Protein AF-A0A8H3JAK7-F1 (afdb_monomer)

Radius of gyration: 14.89 Å; Cα contacts (8 Å, |Δi|>4): 26; chains: 1; bounding box: 42×35×24 Å

InterPro domains:
  IPR006689 Small GTPase superfamily, A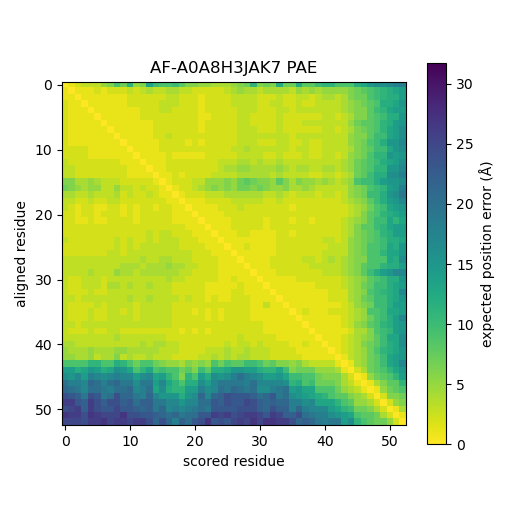RF/SAR type [PF00025] (1-44)
  IPR027417 P-loop containing nucleoside triphosphate hydrolase [G3DSA:3.40.50.300] (1-47)
  IPR027417 P-loop containing nucleoside triphosphate hydrolase [SSF52540] (5-46)

pLDDT: mean 89.91, std 12.1, range [54.78, 98.0]

Solvent-accessible surface area (backbone atoms only — not comparable to full-atom values): 3591 Å² total; per-residue (Å²): 134,54,54,65,58,51,40,60,76,68,45,51,86,72,47,80,92,54,92,83,83,73,67,72,64,38,87,90,81,50,46,42,48,65,59,48,50,51,52,44,69,76,68,60,78,76,74,79,77,80,78,80,124

Sequence (53 aa):
MTPQEVQERLKLSQLKDKIWYVVPSCATTGEGLFEGLGWLSNNVKTPPQRQTR

Structure (mmCIF, N/CA/C/O backbone):
data_AF-A0A8H3JAK7-F1
#
_entry.id   AF-A0A8H3JAK7-F1
#
loop_
_atom_site.group_PDB
_atom_site.id
_atom_site.type_symbol
_atom_site.label_atom_id
_atom_site.label_alt_id
_atom_site.label_comp_id
_atom_site.label_asym_id
_atom_site.label_entity_id
_atom_site.label_seq_id
_atom_site.pdbx_PDB_ins_code
_atom_site.Cartn_x
_atom_site.Cartn_y
_atom_site.Cartn_z
_atom_site.occupancy
_atom_site.B_iso_or_equiv
_atom_site.auth_seq_id
_atom_site.auth_comp_id
_atom_site.auth_asym_id
_atom_site.auth_atom_id
_atom_site.pdbx_PDB_model_num
ATOM 1 N N . MET A 1 1 ? 7.994 7.938 -5.117 1.00 80.31 1 MET A N 1
ATOM 2 C CA . MET A 1 1 ? 6.959 8.374 -4.162 1.00 80.31 1 MET A CA 1
ATOM 3 C C . MET A 1 1 ? 7.025 7.443 -2.973 1.00 80.31 1 MET A C 1
ATOM 5 O O . MET A 1 1 ? 7.033 6.233 -3.177 1.00 80.31 1 MET A O 1
ATOM 9 N N . THR A 1 2 ? 7.170 7.981 -1.771 1.00 94.81 2 THR A N 1
ATOM 10 C CA . THR A 1 2 ? 7.244 7.170 -0.552 1.00 94.81 2 THR A CA 1
ATOM 11 C C . THR A 1 2 ? 5.836 6.755 -0.109 1.00 94.81 2 THR A C 1
ATOM 13 O O . THR A 1 2 ? 4.869 7.459 -0.412 1.00 94.81 2 THR A O 1
ATOM 16 N N . PRO A 1 3 ? 5.680 5.644 0.631 1.00 95.38 3 PRO A N 1
ATOM 17 C CA . PRO A 1 3 ? 4.388 5.263 1.204 1.00 95.38 3 PRO A CA 1
ATOM 18 C C . PRO A 1 3 ? 3.730 6.373 2.040 1.00 95.38 3 PRO A C 1
ATOM 20 O O . PRO A 1 3 ? 2.513 6.543 1.989 1.00 95.38 3 PRO A O 1
ATOM 23 N N . GLN A 1 4 ? 4.536 7.171 2.750 1.00 96.56 4 GLN A N 1
ATOM 24 C CA . GLN A 1 4 ? 4.061 8.304 3.546 1.00 96.56 4 GLN A CA 1
ATOM 25 C C . GLN A 1 4 ? 3.448 9.408 2.670 1.00 96.56 4 GLN A C 1
ATOM 27 O O . GLN A 1 4 ? 2.349 9.879 2.957 1.00 96.56 4 GLN A O 1
ATOM 32 N N . GLU A 1 5 ? 4.100 9.773 1.562 1.00 97.44 5 GLU A N 1
ATOM 33 C CA . GLU A 1 5 ? 3.546 10.751 0.617 1.00 97.44 5 GLU A CA 1
ATOM 34 C C . GLU A 1 5 ? 2.202 10.274 0.047 1.00 97.44 5 GLU A C 1
ATOM 36 O O . GLU A 1 5 ? 1.264 11.062 -0.075 1.00 97.44 5 GLU A O 1
ATOM 41 N N . VAL A 1 6 ? 2.073 8.977 -0.262 1.00 97.12 6 VAL A N 1
ATOM 42 C CA . VAL A 1 6 ? 0.805 8.389 -0.736 1.00 97.12 6 VAL A CA 1
ATOM 43 C C . VAL A 1 6 ? -0.279 8.500 0.330 1.00 97.12 6 VAL A C 1
ATOM 45 O O . VAL A 1 6 ? -1.393 8.939 0.036 1.00 97.12 6 VAL A O 1
ATOM 48 N N . GLN A 1 7 ? 0.046 8.122 1.568 1.00 96.38 7 GLN A N 1
ATOM 49 C CA . GLN A 1 7 ? -0.871 8.173 2.703 1.00 96.38 7 GLN A CA 1
ATOM 50 C C . GLN A 1 7 ? -1.432 9.585 2.904 1.00 96.38 7 GLN A C 1
ATOM 52 O O . GLN A 1 7 ? -2.640 9.748 3.093 1.00 96.38 7 GLN A O 1
ATOM 57 N N . GLU A 1 8 ? -0.567 10.597 2.847 1.00 97.12 8 GLU A N 1
ATOM 58 C CA . GLU A 1 8 ? -0.939 12.000 3.020 1.00 97.12 8 GLU A CA 1
ATOM 59 C C . GLU A 1 8 ? -1.783 12.512 1.846 1.00 97.12 8 GLU A C 1
ATOM 61 O O . GLU A 1 8 ? -2.856 13.084 2.056 1.00 97.12 8 GLU A O 1
ATOM 66 N N . ARG A 1 9 ? -1.356 12.257 0.600 1.00 97.69 9 ARG A N 1
ATOM 67 C CA . ARG A 1 9 ? -2.054 12.717 -0.616 1.00 97.69 9 ARG A CA 1
ATOM 68 C C . ARG A 1 9 ? -3.441 12.097 -0.768 1.00 97.69 9 ARG A C 1
ATOM 70 O O . ARG A 1 9 ? -4.360 12.781 -1.214 1.00 97.69 9 ARG A O 1
ATOM 77 N N . LEU A 1 10 ? -3.599 10.834 -0.370 1.00 97.31 10 LEU A N 1
ATOM 78 C CA . LEU A 1 10 ? -4.882 10.125 -0.380 1.00 97.31 10 LEU A CA 1
ATOM 79 C C . LEU A 1 10 ? -5.676 10.291 0.922 1.00 97.31 10 LEU A C 1
ATOM 81 O O . LEU A 1 10 ? -6.789 9.778 1.021 1.00 97.31 10 LEU A O 1
ATOM 85 N N . LYS A 1 11 ? -5.133 11.012 1.914 1.00 97.06 11 LYS A N 1
ATOM 86 C CA . LYS A 1 11 ? -5.769 11.273 3.215 1.00 97.06 11 LYS A CA 1
ATOM 87 C C . LYS A 1 11 ? -6.236 9.994 3.924 1.00 97.06 11 LYS A C 1
ATOM 89 O O . LYS A 1 11 ? -7.279 9.992 4.578 1.00 97.06 11 LYS A O 1
ATOM 94 N N . LEU A 1 12 ? -5.462 8.909 3.836 1.00 97.00 12 LEU A N 1
ATOM 95 C CA . LEU A 1 12 ? -5.863 7.601 4.379 1.00 97.00 12 LEU A CA 1
ATOM 96 C C . LEU A 1 12 ? -6.077 7.633 5.901 1.00 97.00 12 LEU A C 1
ATOM 98 O O . LEU A 1 12 ? -6.934 6.925 6.419 1.00 97.00 12 LEU A O 1
ATOM 102 N N . SER A 1 13 ? -5.387 8.526 6.617 1.00 94.88 13 SER A N 1
ATOM 103 C CA . SER A 1 13 ? -5.587 8.758 8.057 1.00 94.88 13 SER A CA 1
ATOM 104 C C . SER A 1 13 ? -7.005 9.219 8.434 1.00 94.88 13 SER A C 1
ATOM 106 O O . SER A 1 13 ? -7.383 9.132 9.602 1.00 94.88 13 SER A O 1
ATOM 108 N N . GLN A 1 14 ? -7.808 9.693 7.474 1.00 97.31 14 GLN A N 1
ATOM 109 C CA . GLN A 1 14 ? -9.207 10.073 7.694 1.00 97.31 14 GLN A CA 1
ATOM 110 C C . GLN A 1 14 ? -10.162 8.868 7.690 1.00 97.31 14 GLN A C 1
ATOM 112 O O . GLN A 1 14 ? -11.263 8.966 8.230 1.00 97.31 14 GLN A O 1
ATOM 117 N N . LEU A 1 15 ? -9.745 7.725 7.133 1.00 95.31 15 LEU A N 1
ATOM 118 C CA . LEU A 1 15 ? -10.535 6.494 7.057 1.00 95.31 15 LEU A CA 1
ATOM 119 C C . LEU A 1 15 ? -10.468 5.722 8.381 1.00 95.31 15 LEU A C 1
ATOM 121 O O . LEU A 1 15 ? -9.800 4.698 8.491 1.00 95.31 15 LEU A O 1
ATOM 125 N N . LYS A 1 16 ? -11.147 6.226 9.414 1.00 92.50 16 LYS A N 1
ATOM 126 C CA . LYS A 1 16 ? -11.121 5.631 10.764 1.00 92.50 16 LYS A CA 1
ATOM 127 C C . LYS A 1 16 ? -11.885 4.306 10.869 1.00 92.50 16 LYS A C 1
ATOM 129 O O . LYS A 1 16 ? -11.637 3.527 11.781 1.00 92.50 16 LYS A O 1
ATOM 134 N N . ASP A 1 17 ? -12.825 4.066 9.961 1.00 92.12 17 ASP A N 1
ATOM 135 C CA . ASP A 1 17 ? -13.701 2.891 9.915 1.00 92.12 17 ASP A CA 1
ATOM 136 C C . ASP A 1 17 ? -13.161 1.759 9.025 1.00 92.12 17 ASP A C 1
ATOM 138 O O . ASP A 1 17 ? -13.772 0.690 8.944 1.00 92.12 17 ASP A O 1
ATOM 142 N N . LYS A 1 18 ? -12.028 1.976 8.343 1.00 90.31 18 LYS A N 1
ATOM 143 C CA . LYS A 1 18 ? -11.433 1.008 7.416 1.00 90.31 18 LYS A CA 1
ATOM 144 C C . LYS A 1 18 ? -9.983 0.735 7.776 1.00 90.31 18 LYS A C 1
ATOM 146 O O . LYS A 1 18 ? -9.218 1.646 8.066 1.00 90.31 18 LYS A O 1
ATOM 151 N N . ILE A 1 19 ? -9.606 -0.534 7.706 1.00 92.94 19 ILE A N 1
ATOM 152 C CA . ILE A 1 19 ? -8.213 -0.957 7.811 1.00 92.94 19 ILE A CA 1
ATOM 153 C C . ILE A 1 19 ? -7.568 -0.744 6.437 1.00 92.94 19 ILE A C 1
ATOM 155 O O . ILE A 1 19 ? -8.140 -1.129 5.417 1.00 92.94 19 ILE A O 1
ATOM 159 N N . TRP A 1 20 ? -6.400 -0.110 6.405 1.00 95.00 20 TRP A N 1
ATOM 160 C CA . TRP A 1 20 ? -5.666 0.207 5.181 1.00 95.00 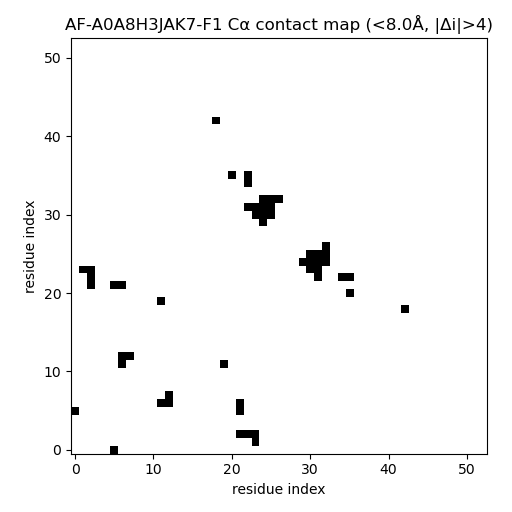20 TRP A CA 1
ATOM 161 C C . TRP A 1 20 ? -4.167 -0.006 5.384 1.00 95.00 20 TRP A C 1
ATOM 163 O O . TRP A 1 20 ? -3.674 -0.000 6.512 1.00 95.00 20 TRP A O 1
ATOM 173 N N . TYR A 1 21 ? -3.449 -0.183 4.278 1.00 95.50 21 TYR A N 1
ATOM 174 C CA . TYR A 1 21 ? -1.999 -0.319 4.258 1.00 95.50 21 TYR A CA 1
ATOM 175 C C . TYR A 1 21 ? -1.452 0.142 2.906 1.00 95.50 21 TYR A C 1
ATOM 177 O O . TYR A 1 21 ? -2.085 -0.075 1.872 1.00 95.50 21 TYR A O 1
ATOM 185 N N . VAL A 1 22 ? -0.300 0.812 2.916 1.00 97.00 22 VAL A N 1
ATOM 186 C CA . VAL A 1 22 ? 0.387 1.275 1.705 1.00 97.00 22 VAL A CA 1
ATOM 187 C C . VAL A 1 22 ? 1.647 0.444 1.531 1.00 97.00 22 VAL A C 1
ATOM 189 O O . VAL A 1 22 ? 2.598 0.601 2.293 1.00 97.00 22 VAL A O 1
ATOM 192 N N . VAL A 1 23 ? 1.652 -0.413 0.512 1.00 96.25 23 VAL A N 1
ATOM 193 C CA . VAL A 1 23 ? 2.799 -1.263 0.178 1.00 96.25 23 VAL A CA 1
ATOM 194 C C . VAL A 1 23 ? 3.531 -0.685 -1.028 1.00 96.25 23 VAL A C 1
ATOM 196 O O . VAL A 1 23 ? 2.913 -0.532 -2.089 1.00 96.25 23 VAL A O 1
ATOM 199 N N . PRO A 1 24 ? 4.828 -0.353 -0.912 1.00 96.75 24 PRO A N 1
ATOM 200 C CA . PRO A 1 24 ? 5.632 -0.038 -2.082 1.00 96.75 24 PRO A CA 1
ATOM 201 C C . PRO A 1 24 ? 5.743 -1.291 -2.957 1.00 96.75 24 PRO A C 1
ATOM 203 O O . PRO A 1 24 ? 6.093 -2.363 -2.473 1.00 96.75 24 PRO A O 1
ATOM 206 N N . SER A 1 25 ? 5.422 -1.171 -4.243 1.00 96.75 25 SER A N 1
ATOM 207 C CA . SER A 1 25 ? 5.458 -2.305 -5.166 1.00 96.75 25 SER A CA 1
ATOM 208 C C . SER A 1 25 ? 5.880 -1.889 -6.568 1.00 96.75 25 SER A C 1
ATOM 210 O O . SER A 1 25 ? 5.750 -0.725 -6.957 1.00 96.75 25 SER A O 1
ATOM 212 N N . CYS A 1 26 ? 6.372 -2.860 -7.332 1.00 96.88 26 CYS A N 1
ATOM 21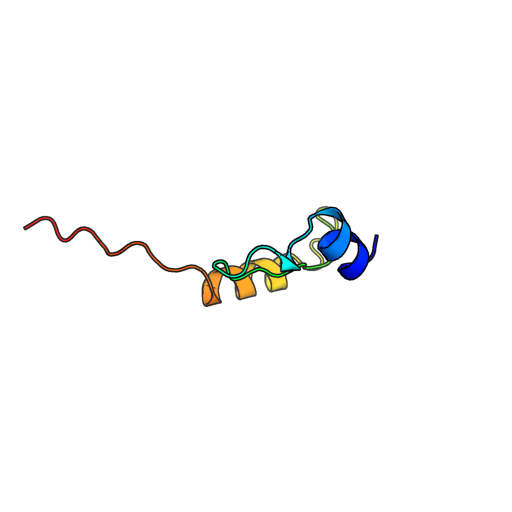3 C CA . CYS A 1 26 ? 6.684 -2.709 -8.745 1.00 96.88 26 CYS A CA 1
ATOM 214 C C . CYS A 1 26 ? 6.078 -3.883 -9.518 1.00 96.88 26 CYS A C 1
ATOM 216 O O . CYS A 1 26 ? 6.458 -5.036 -9.329 1.00 96.88 26 CYS A O 1
ATOM 218 N N . ALA A 1 27 ? 5.120 -3.597 -10.400 1.00 96.50 27 ALA A N 1
ATOM 219 C CA . ALA A 1 27 ? 4.361 -4.636 -11.094 1.00 96.50 27 ALA A CA 1
ATOM 220 C C . ALA A 1 27 ? 5.213 -5.457 -12.080 1.00 96.50 27 ALA A C 1
ATOM 222 O O . ALA A 1 27 ? 4.924 -6.627 -12.306 1.00 96.50 27 ALA A O 1
ATOM 223 N N . THR A 1 28 ? 6.255 -4.856 -12.663 1.00 98.00 28 THR A N 1
ATOM 224 C CA . THR A 1 28 ? 7.115 -5.510 -13.663 1.00 98.00 28 THR A CA 1
ATOM 225 C C . THR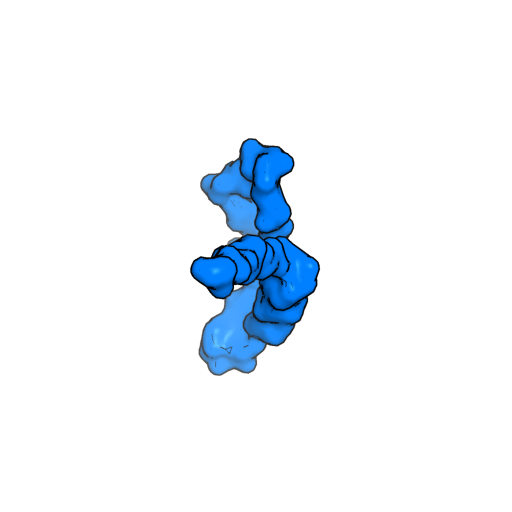 A 1 28 ? 8.156 -6.435 -13.038 1.00 98.00 28 THR A C 1
ATOM 227 O O . THR A 1 28 ? 8.510 -7.435 -13.655 1.00 98.00 28 THR A O 1
ATOM 230 N N . THR A 1 29 ? 8.629 -6.131 -11.825 1.00 97.56 29 THR A N 1
ATOM 231 C CA . THR A 1 29 ? 9.568 -6.981 -11.068 1.00 97.56 29 THR A CA 1
ATOM 232 C C . THR A 1 29 ? 8.859 -7.905 -10.076 1.00 97.56 29 THR A C 1
ATOM 234 O O . THR A 1 29 ? 9.429 -8.907 -9.656 1.00 97.56 29 THR A O 1
ATOM 237 N N . GLY A 1 30 ? 7.613 -7.593 -9.710 1.00 95.94 30 GLY A N 1
ATOM 238 C CA . GLY A 1 30 ? 6.813 -8.344 -8.742 1.00 95.94 30 GLY A CA 1
ATOM 239 C C . GLY A 1 30 ? 7.084 -7.986 -7.276 1.00 95.94 30 GLY A C 1
ATOM 240 O O . GLY A 1 30 ? 6.481 -8.580 -6.380 1.00 95.94 30 GLY A O 1
ATOM 241 N N . GLU A 1 31 ? 7.957 -7.013 -7.008 1.00 97.75 31 GLU A N 1
ATOM 242 C CA . GLU A 1 31 ? 8.272 -6.558 -5.651 1.00 97.75 31 GLU A CA 1
ATOM 243 C C . GLU A 1 31 ? 7.022 -6.022 -4.937 1.00 97.75 31 GLU A C 1
ATOM 245 O O . GLU A 1 31 ? 6.200 -5.324 -5.534 1.00 97.75 31 GLU A O 1
ATOM 250 N N . GLY A 1 32 ? 6.867 -6.362 -3.654 1.00 96.12 32 GLY A N 1
ATOM 251 C CA . GLY A 1 32 ? 5.768 -5.901 -2.795 1.00 96.12 32 GLY A CA 1
ATOM 252 C C . GLY A 1 32 ? 4.400 -6.554 -3.045 1.00 96.12 32 GLY A C 1
ATOM 253 O O . GLY A 1 32 ? 3.500 -6.415 -2.219 1.00 96.12 32 GLY A O 1
ATOM 254 N N . LEU A 1 33 ? 4.212 -7.310 -4.134 1.00 96.75 33 LEU A N 1
ATOM 255 C CA . LEU A 1 33 ? 2.904 -7.901 -4.456 1.00 96.75 33 LEU A CA 1
ATOM 256 C C . LEU A 1 33 ? 2.473 -8.967 -3.443 1.00 96.75 33 LEU A C 1
ATOM 258 O O . LEU A 1 33 ? 1.354 -8.921 -2.938 1.00 96.75 33 LEU A O 1
ATOM 262 N N . PHE A 1 34 ? 3.359 -9.909 -3.112 1.00 96.56 34 PHE A N 1
ATOM 263 C CA . PHE A 1 34 ? 3.047 -10.971 -2.148 1.00 96.56 34 PHE A CA 1
ATOM 264 C C . PHE A 1 34 ? 2.792 -10.429 -0.742 1.00 96.56 34 PHE A C 1
ATOM 266 O O . PHE A 1 34 ? 1.886 -10.901 -0.062 1.00 96.56 34 PHE A O 1
ATOM 273 N N . GLU A 1 35 ? 3.548 -9.416 -0.327 1.00 96.00 35 GLU A N 1
ATOM 274 C CA . GLU A 1 35 ? 3.349 -8.735 0.951 1.00 96.00 35 GLU A CA 1
ATOM 275 C C . GLU A 1 35 ? 1.973 -8.059 1.010 1.00 96.00 35 GLU A C 1
ATOM 277 O O . GLU A 1 35 ? 1.202 -8.303 1.939 1.00 96.00 35 GLU A O 1
ATOM 282 N N . GLY A 1 36 ? 1.622 -7.279 -0.020 1.00 95.38 36 GLY A N 1
ATOM 283 C CA . GLY A 1 36 ? 0.324 -6.610 -0.100 1.00 95.38 36 GLY A CA 1
ATOM 284 C C . GLY A 1 36 ? -0.851 -7.584 -0.144 1.00 95.38 36 GLY A C 1
ATOM 285 O O . GLY A 1 36 ? -1.847 -7.387 0.554 1.00 95.38 36 GLY A O 1
ATOM 286 N N . LEU A 1 37 ? -0.726 -8.671 -0.909 1.00 95.62 37 LEU A N 1
ATOM 287 C CA . LEU A 1 37 ? -1.753 -9.711 -0.988 1.00 95.62 37 LEU A CA 1
ATOM 288 C C . LEU A 1 37 ? -1.872 -10.512 0.315 1.00 95.62 37 LEU A C 1
ATOM 290 O O . LEU A 1 37 ? -2.986 -10.808 0.744 1.00 95.62 37 LEU A O 1
ATOM 294 N N . GLY A 1 38 ? -0.755 -10.822 0.975 1.00 95.94 38 GLY A N 1
ATOM 295 C CA . GLY A 1 38 ? -0.747 -11.487 2.278 1.00 95.94 38 GLY A CA 1
ATOM 296 C C . GLY A 1 38 ? -1.411 -10.632 3.355 1.00 95.94 38 GLY A C 1
ATOM 297 O O . GLY A 1 38 ? -2.266 -11.114 4.099 1.00 95.94 38 GLY A O 1
ATOM 298 N N . TRP A 1 39 ? -1.097 -9.334 3.389 1.00 95.19 39 TRP A N 1
AT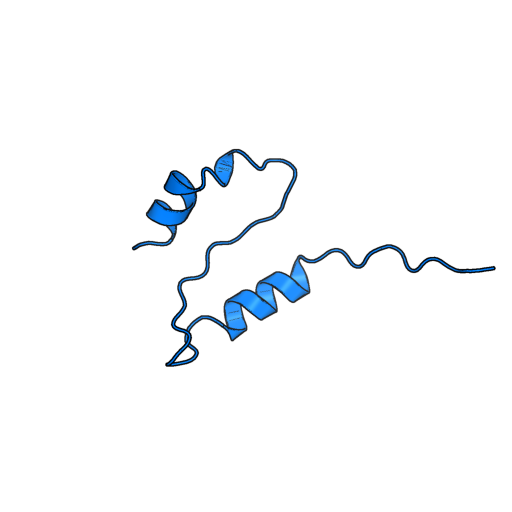OM 299 C CA . TRP A 1 39 ? -1.775 -8.394 4.276 1.00 95.19 39 TRP A CA 1
ATOM 300 C C . TRP A 1 39 ? -3.279 -8.334 3.990 1.00 95.19 39 TRP A C 1
ATOM 302 O O . TRP A 1 39 ? -4.079 -8.411 4.925 1.00 95.19 39 TRP A O 1
ATOM 312 N N . LEU A 1 40 ? -3.682 -8.262 2.717 1.00 93.56 40 LEU A N 1
ATOM 313 C C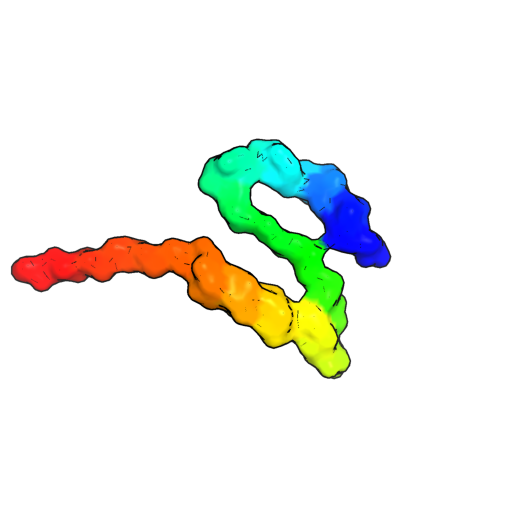A . LEU A 1 40 ? -5.094 -8.240 2.339 1.00 93.56 40 LEU A CA 1
ATOM 314 C C . LEU A 1 40 ? -5.814 -9.517 2.788 1.00 93.56 40 LEU A C 1
ATOM 316 O O . LEU A 1 40 ? -6.881 -9.423 3.386 1.00 93.56 40 LEU A O 1
ATOM 320 N N . SER A 1 41 ? -5.220 -10.693 2.572 1.00 92.88 41 SER A N 1
ATOM 321 C CA . SER A 1 41 ? -5.789 -11.979 3.000 1.00 92.88 41 SER A CA 1
ATOM 322 C C . SER A 1 41 ? -6.041 -12.038 4.509 1.00 92.88 41 SER A C 1
ATOM 324 O O . SER A 1 41 ? -7.017 -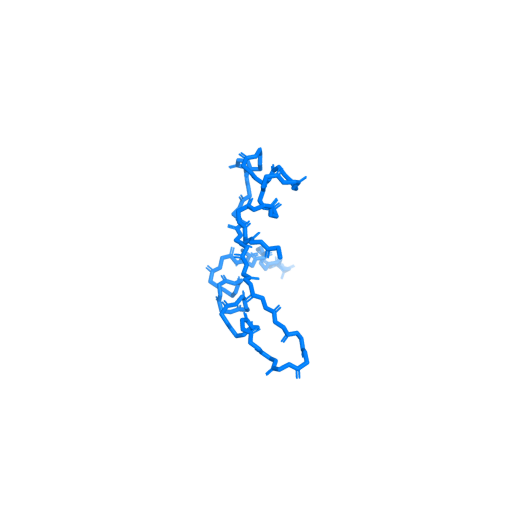12.643 4.941 1.00 92.88 41 SER A O 1
ATOM 326 N N . ASN A 1 42 ? -5.182 -11.402 5.307 1.00 92.56 42 ASN A N 1
ATOM 327 C CA . ASN A 1 42 ? -5.305 -11.388 6.765 1.00 92.56 42 ASN A CA 1
ATOM 328 C C . ASN A 1 42 ? -6.307 -10.345 7.285 1.00 92.56 42 ASN A C 1
ATOM 330 O O . ASN A 1 42 ? -6.769 -10.457 8.418 1.00 92.56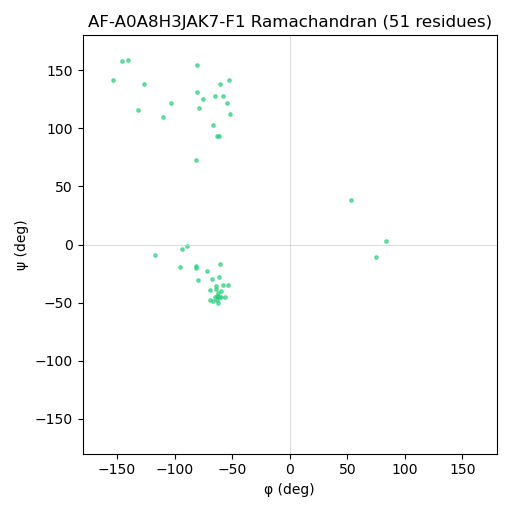 42 ASN A O 1
ATOM 334 N N . ASN A 1 43 ? -6.629 -9.322 6.489 1.00 90.88 43 ASN A N 1
ATOM 335 C CA . ASN A 1 43 ? -7.421 -8.169 6.932 1.00 90.88 43 ASN A CA 1
ATOM 336 C C . ASN A 1 43 ? -8.760 -8.013 6.194 1.00 90.88 43 ASN A C 1
ATOM 338 O O . ASN A 1 43 ? -9.593 -7.198 6.600 1.00 90.88 43 ASN A O 1
ATOM 342 N N . VAL A 1 44 ? -9.004 -8.783 5.128 1.00 86.38 44 VAL A N 1
ATOM 343 C CA . VAL A 1 44 ? -10.291 -8.781 4.432 1.00 86.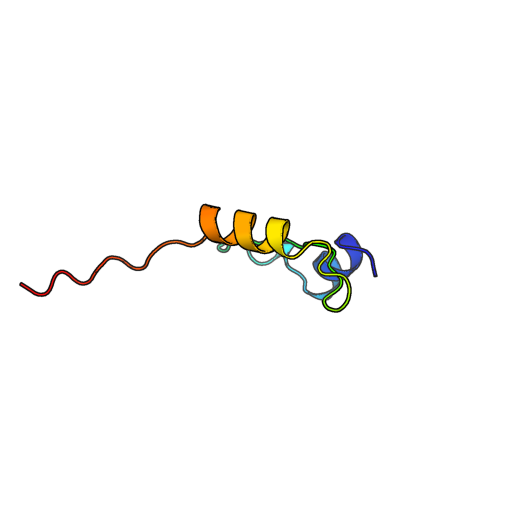38 44 VAL A CA 1
ATOM 344 C C . VAL A 1 44 ? -11.320 -9.554 5.257 1.00 86.38 44 VAL A C 1
ATOM 346 O O . VAL A 1 44 ? -11.128 -10.710 5.628 1.00 86.38 44 VAL A O 1
ATOM 349 N N . LYS A 1 45 ? -12.447 -8.910 5.562 1.00 76.75 45 LYS A N 1
ATOM 350 C CA . LYS A 1 45 ? -13.577 -9.587 6.202 1.00 76.75 45 LYS A CA 1
ATOM 351 C C . LYS A 1 45 ? -14.324 -10.356 5.122 1.00 76.75 45 LYS A C 1
ATOM 353 O O . LYS A 1 45 ? -14.862 -9.743 4.200 1.00 76.75 45 LYS A O 1
ATOM 358 N N . THR A 1 46 ? -14.385 -11.680 5.232 1.00 71.19 46 THR A N 1
ATOM 359 C CA . THR A 1 46 ? -15.320 -12.461 4.420 1.00 71.19 46 THR A CA 1
ATOM 360 C C . THR A 1 46 ? -16.736 -11.962 4.709 1.00 71.19 46 THR A C 1
ATOM 362 O O . THR A 1 46 ? -17.110 -11.879 5.885 1.00 71.19 46 THR A O 1
ATOM 365 N N . PRO A 1 47 ? -17.536 -11.616 3.683 1.00 66.81 47 PRO A N 1
ATOM 366 C CA . PRO A 1 47 ? -18.952 -11.357 3.887 1.00 66.81 47 PRO A CA 1
ATOM 367 C C . PRO A 1 47 ? -19.562 -12.562 4.611 1.00 66.81 47 PRO A C 1
ATOM 369 O O . PRO A 1 47 ? -19.168 -13.693 4.306 1.00 66.81 47 PRO A O 1
ATOM 372 N N . PRO A 1 48 ? -20.498 -12.363 5.557 1.00 61.62 48 PRO A N 1
ATOM 373 C CA . PRO A 1 48 ? -21.187 -13.485 6.166 1.00 61.62 48 PRO A CA 1
ATOM 374 C C . PRO A 1 48 ? -21.793 -14.316 5.039 1.00 61.62 48 PRO A C 1
ATOM 376 O O . PRO A 1 48 ? -22.543 -13.796 4.206 1.00 61.62 48 PRO A O 1
ATOM 379 N N . GLN A 1 49 ? -21.405 -15.591 4.981 1.00 66.69 49 GLN A N 1
ATOM 380 C CA . GLN A 1 49 ? -21.989 -16.558 4.068 1.00 66.69 49 GLN A CA 1
ATOM 381 C C . GLN A 1 49 ? -23.498 -16.470 4.296 1.00 66.69 49 GLN A C 1
ATOM 383 O O . GLN A 1 49 ? -23.973 -16.758 5.396 1.00 66.69 49 GLN A O 1
ATOM 388 N N . ARG A 1 50 ? -24.251 -15.976 3.305 1.00 66.94 50 ARG A N 1
ATOM 389 C CA . ARG A 1 50 ? -25.713 -16.013 3.359 1.00 66.94 50 ARG A CA 1
ATOM 390 C C . ARG A 1 50 ? -26.082 -17.492 3.386 1.00 66.94 50 ARG A C 1
ATOM 392 O O . ARG A 1 50 ? -26.150 -18.122 2.335 1.00 66.94 50 ARG A O 1
ATOM 399 N N . GLN A 1 51 ? -26.248 -18.043 4.589 1.00 57.91 51 GLN A N 1
ATOM 400 C CA . GLN A 1 51 ? -26.884 -19.331 4.816 1.00 57.91 51 GLN A CA 1
ATOM 401 C C . GLN A 1 51 ? -28.308 -19.178 4.292 1.00 57.91 51 GLN A C 1
ATOM 403 O O . GLN A 1 51 ? -29.191 -18.640 4.956 1.00 57.91 51 GLN A O 1
ATOM 408 N N . THR A 1 52 ? -28.489 -19.559 3.035 1.00 59.03 52 THR A N 1
ATOM 409 C CA . THR A 1 52 ? -29.794 -19.845 2.466 1.00 59.03 52 THR A CA 1
ATOM 410 C C . THR A 1 52 ? -30.277 -21.092 3.195 1.00 59.03 52 THR A C 1
ATOM 412 O O . THR A 1 52 ? -29.729 -22.177 3.017 1.00 59.03 52 THR A O 1
ATOM 415 N N . ARG A 1 53 ? -31.192 -20.877 4.144 1.00 54.78 53 ARG A N 1
ATOM 416 C CA . ARG A 1 53 ? -32.069 -21.930 4.651 1.00 54.78 53 ARG A CA 1
ATOM 417 C C . ARG A 1 53 ? -33.054 -22.332 3.566 1.00 54.78 53 ARG A C 1
ATOM 419 O O . ARG A 1 53 ? -33.457 -21.425 2.803 1.00 54.78 53 ARG A O 1
#

Secondary structure (DSSP, 8-state):
--HHHHHHHTTGGG-TTS-------BTTTTBTHHHHHHHHHHHPPPPP-----

Organism: NCBI:txid1903189

Nearest PDB structures (foldseek):
  9c5b-assembly1_A  TM=8.960E-01  e=3.959E-03  Homo sapiens

Mean predicted aligned error: 5.74 Å

Foldseek 3Di:
DDQVVVCVVVVVVVPPVDDDDRFDADPVVGPRVVVVVVVCVVRPDDDPDPPPD